Protein AF-A0A0A6UGE8-F1 (afdb_monomer)

Solvent-accessible surface area (backbone atoms only — not comparable to full-atom values): 4595 Å² total; per-residue (Å²): 55,33,34,26,34,67,88,79,71,44,76,75,33,72,79,46,81,69,76,90,80,79,73,44,97,94,36,81,74,82,85,76,67,86,78,92,60,85,72,71,70,89,39,49,32,27,45,37,37,64,50,76,50,75,54,97,91,44,74,48,72,55,73,49,70,50,75,75,44,77,74

Nearest PDB structures (foldseek):
  2ags-assembly1_A  TM=6.494E-01  e=4.771E-01  Trypanosoma rangeli
  1n1y-assembly1_A  TM=6.547E-01  e=8.723E-01  Trypanosoma rangeli
  5vzj-assembly1_K  TM=7.592E-01  e=1.694E+00  Saccharomyces cerevisiae S288C
  8v8k-assembly1_A  TM=5.610E-01  e=2.433E+00  Lama glama
  8v8k-assembly2_B  TM=5.171E-01  e=2.291E+00  Lama glama

Sequence (71 aa):
MTLQDTTTGRTVAGPATCDNLNFTRQSYTRDCGPGGASPRRGRSYTVVMSYRYSRDGRTTSSTTRGRPFTW

Structure (mmCIF, N/CA/C/O backbone):
data_AF-A0A0A6UGE8-F1
#
_entry.id   AF-A0A0A6UGE8-F1
#
loop_
_atom_site.group_PDB
_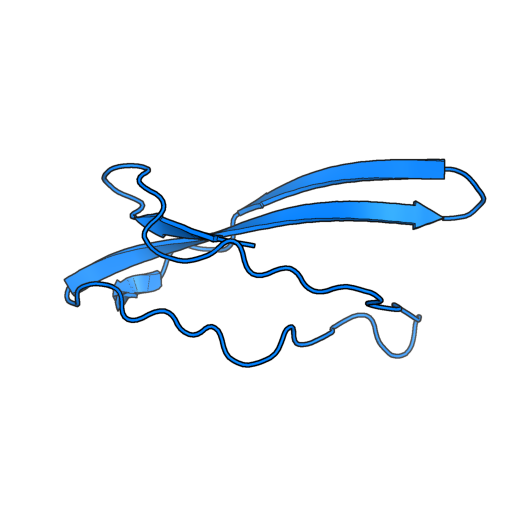atom_site.id
_atom_site.type_symbol
_atom_site.label_atom_id
_atom_site.label_alt_id
_atom_site.label_comp_id
_atom_site.label_asym_id
_atom_site.label_entity_id
_atom_site.label_seq_id
_atom_site.pdbx_PDB_ins_code
_atom_site.Cartn_x
_atom_site.Cartn_y
_atom_site.Cartn_z
_atom_site.occupancy
_atom_site.B_iso_or_equiv
_atom_site.auth_seq_id
_atom_site.auth_comp_id
_atom_site.auth_asym_id
_atom_site.auth_atom_id
_atom_site.pdbx_PDB_model_num
ATOM 1 N N . MET A 1 1 ? 6.807 -4.063 1.308 1.00 87.44 1 MET A N 1
ATOM 2 C CA . MET A 1 1 ? 5.347 -4.047 1.554 1.00 87.44 1 MET A CA 1
ATOM 3 C C . MET A 1 1 ? 5.061 -4.099 3.048 1.00 87.44 1 MET A C 1
ATOM 5 O O . MET A 1 1 ? 5.808 -4.740 3.778 1.00 87.44 1 MET A O 1
ATOM 9 N N . THR A 1 2 ? 4.010 -3.429 3.503 1.00 91.06 2 THR A N 1
ATOM 10 C CA . THR A 1 2 ? 3.544 -3.400 4.896 1.00 91.06 2 THR A CA 1
ATOM 11 C C . THR A 1 2 ? 2.028 -3.577 4.950 1.00 91.06 2 THR A C 1
ATOM 13 O O . THR A 1 2 ? 1.328 -3.305 3.974 1.00 91.06 2 THR A O 1
ATOM 16 N N . LEU A 1 3 ? 1.512 -4.026 6.093 1.00 91.25 3 LEU A N 1
ATOM 17 C CA . LEU A 1 3 ? 0.080 -4.049 6.378 1.00 91.25 3 LEU A CA 1
ATOM 18 C C . LEU A 1 3 ? -0.270 -2.866 7.277 1.00 91.25 3 LEU A C 1
ATOM 20 O O . LEU A 1 3 ? 0.374 -2.677 8.310 1.00 91.25 3 LEU A O 1
ATOM 24 N N . GLN A 1 4 ? -1.285 -2.090 6.910 1.00 94.69 4 GLN A N 1
ATOM 25 C CA . GLN A 1 4 ? -1.698 -0.895 7.638 1.00 94.69 4 GLN A CA 1
ATOM 26 C C . GLN A 1 4 ? -3.164 -0.990 8.065 1.00 94.69 4 GLN A C 1
ATOM 28 O O . GLN A 1 4 ? -4.019 -1.367 7.268 1.00 94.69 4 GLN A O 1
ATOM 33 N N . ASP A 1 5 ? -3.454 -0.634 9.315 1.00 94.50 5 ASP A N 1
ATOM 34 C CA . ASP A 1 5 ? -4.817 -0.435 9.821 1.00 94.50 5 ASP A CA 1
ATOM 35 C C . ASP A 1 5 ? -5.402 0.836 9.184 1.00 94.50 5 ASP A C 1
ATOM 37 O O . ASP A 1 5 ? -4.806 1.914 9.272 1.00 94.50 5 ASP A O 1
ATOM 41 N N . THR A 1 6 ? -6.548 0.718 8.509 1.00 95.56 6 THR A N 1
ATOM 42 C CA . THR A 1 6 ? -7.117 1.828 7.725 1.00 95.56 6 THR A CA 1
ATOM 43 C C . THR A 1 6 ? -7.704 2.936 8.588 1.00 95.56 6 THR A C 1
ATOM 45 O O . THR A 1 6 ? -7.839 4.059 8.117 1.00 95.56 6 THR A O 1
ATOM 48 N N . THR A 1 7 ? -8.063 2.634 9.835 1.00 93.88 7 THR A N 1
ATOM 49 C CA . THR A 1 7 ? -8.683 3.592 10.756 1.00 93.88 7 THR A CA 1
ATOM 50 C C . THR A 1 7 ? -7.629 4.453 11.438 1.00 93.88 7 THR A C 1
ATOM 52 O O . THR A 1 7 ? -7.806 5.653 11.606 1.00 93.88 7 THR A O 1
ATOM 55 N N . THR A 1 8 ? -6.521 3.837 11.850 1.00 93.69 8 THR A N 1
ATOM 56 C CA . THR A 1 8 ? -5.462 4.500 12.627 1.00 93.69 8 THR A CA 1
ATOM 57 C C . THR A 1 8 ? -4.258 4.915 11.787 1.00 93.69 8 THR A C 1
ATOM 59 O O . THR A 1 8 ? -3.408 5.656 12.274 1.00 93.69 8 THR A O 1
ATOM 62 N N . GLY A 1 9 ? -4.126 4.395 10.564 1.00 92.25 9 GLY A N 1
ATOM 63 C CA . GLY A 1 9 ? -2.941 4.591 9.729 1.00 92.25 9 GLY A CA 1
ATOM 64 C C . GLY A 1 9 ? -1.685 3.896 10.269 1.00 92.25 9 GLY A C 1
ATOM 65 O O . GLY A 1 9 ? -0.588 4.116 9.756 1.00 92.25 9 GLY A O 1
ATOM 66 N N . ARG A 1 10 ? -1.796 3.050 11.299 1.00 91.88 10 ARG A N 1
ATOM 67 C CA . ARG A 1 10 ? -0.638 2.365 11.885 1.00 91.88 10 ARG A CA 1
ATOM 68 C C . ARG A 1 10 ? -0.243 1.155 11.055 1.00 91.88 10 ARG A C 1
ATOM 70 O O . ARG A 1 10 ? -1.091 0.341 10.694 1.00 91.88 10 ARG A O 1
ATOM 77 N N . THR A 1 11 ? 1.053 1.013 10.799 1.00 92.12 11 THR A N 1
ATOM 78 C CA . THR A 1 11 ? 1.617 -0.237 10.284 1.00 92.12 11 THR A CA 1
ATOM 79 C C . THR A 1 11 ? 1.520 -1.305 11.368 1.00 92.12 11 THR A C 1
ATOM 81 O O . THR A 1 11 ? 2.003 -1.103 12.479 1.00 92.12 11 THR A O 1
ATOM 84 N N . VAL A 1 12 ? 0.883 -2.429 11.048 1.00 91.38 12 VAL A N 1
ATOM 85 C CA . VAL A 1 12 ? 0.651 -3.554 11.969 1.00 91.38 12 VAL A CA 1
ATOM 86 C C . VAL A 1 12 ? 1.447 -4.807 11.597 1.00 91.38 12 VAL A C 1
ATOM 88 O O . VAL A 1 12 ? 1.544 -5.715 12.415 1.00 91.38 12 VAL A O 1
ATOM 91 N N . ALA A 1 13 ? 2.023 -4.868 10.389 1.00 88.25 13 ALA A N 1
ATOM 92 C CA . ALA A 1 13 ? 2.962 -5.917 9.983 1.00 88.25 13 ALA A CA 1
ATOM 93 C C . ALA A 1 13 ? 3.902 -5.461 8.849 1.00 88.25 13 ALA A C 1
ATOM 95 O O . ALA A 1 13 ? 3.555 -4.578 8.056 1.00 88.25 13 ALA A O 1
ATOM 96 N N . GLY A 1 14 ? 5.066 -6.112 8.743 1.00 83.06 14 GLY A N 1
ATOM 97 C CA . GLY A 1 14 ? 6.138 -5.780 7.796 1.00 83.06 14 GLY A CA 1
ATOM 98 C C . GLY A 1 14 ? 7.192 -4.813 8.374 1.00 83.06 14 GLY A C 1
ATOM 99 O O . GLY A 1 14 ? 7.157 -4.531 9.570 1.00 83.06 14 GLY A O 1
ATOM 100 N N . PRO A 1 15 ? 8.117 -4.288 7.545 1.00 83.44 15 PRO A N 1
ATOM 101 C CA . PRO A 1 15 ? 8.169 -4.457 6.096 1.00 83.44 15 PRO A CA 1
A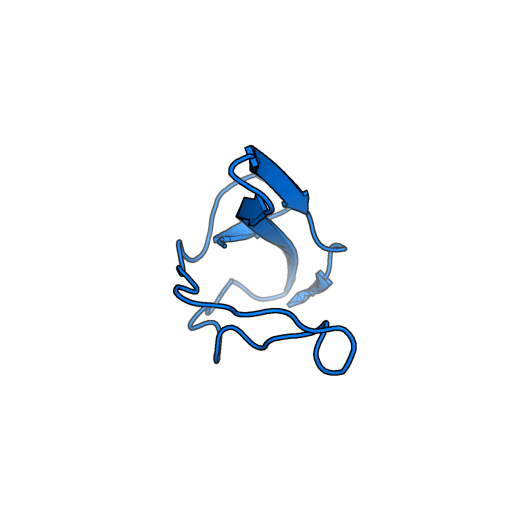TOM 102 C C . PRO A 1 15 ? 8.609 -5.865 5.686 1.00 83.44 15 PRO A C 1
ATOM 104 O O . PRO A 1 15 ? 9.582 -6.399 6.199 1.00 83.44 15 PRO A O 1
ATOM 107 N N . ALA A 1 16 ? 7.899 -6.449 4.725 1.00 81.94 16 ALA A N 1
ATOM 108 C CA . ALA A 1 16 ? 8.394 -7.580 3.952 1.00 81.94 16 ALA A CA 1
ATOM 109 C C . ALA A 1 16 ? 8.949 -7.049 2.627 1.00 81.94 16 ALA A C 1
ATOM 111 O O . ALA A 1 16 ? 8.276 -6.269 1.942 1.00 81.94 16 ALA A O 1
ATOM 112 N N . THR A 1 17 ? 10.168 -7.439 2.275 1.00 80.44 17 THR A N 1
ATOM 113 C CA . THR A 1 17 ? 10.795 -7.063 1.005 1.00 80.44 17 THR A CA 1
ATOM 114 C C . THR A 1 17 ? 10.744 -8.252 0.062 1.00 80.44 17 THR A C 1
ATOM 116 O O . THR A 1 17 ? 11.044 -9.374 0.459 1.00 80.44 17 THR A O 1
ATOM 119 N N . CYS A 1 18 ? 10.331 -8.002 -1.178 1.00 79.44 18 CYS A N 1
ATOM 120 C CA . CYS A 1 18 ? 10.354 -8.995 -2.241 1.00 79.44 18 CYS A CA 1
ATOM 121 C C . CYS A 1 18 ? 11.445 -8.580 -3.219 1.00 79.44 18 CYS A C 1
ATOM 123 O O . CYS A 1 18 ? 11.222 -7.733 -4.087 1.00 79.44 18 CYS A O 1
ATOM 125 N N . ASP A 1 19 ? 12.638 -9.124 -3.025 1.00 77.19 19 ASP A N 1
ATOM 126 C CA . ASP A 1 19 ? 13.770 -8.823 -3.888 1.00 77.19 19 ASP A CA 1
ATOM 127 C C . ASP A 1 19 ? 13.723 -9.654 -5.172 1.00 77.19 19 ASP A C 1
ATOM 129 O O . ASP A 1 19 ? 13.079 -10.702 -5.246 1.00 77.19 19 ASP A O 1
ATOM 133 N N . ASN A 1 20 ? 14.422 -9.171 -6.201 1.00 75.94 20 ASN A N 1
ATOM 134 C CA . ASN A 1 20 ? 14.651 -9.889 -7.459 1.00 75.94 20 ASN A CA 1
ATOM 135 C C . ASN A 1 20 ? 13.375 -10.363 -8.181 1.00 75.94 20 ASN A C 1
ATOM 137 O O . ASN A 1 20 ? 13.387 -11.362 -8.904 1.00 75.94 20 ASN A O 1
ATOM 141 N N . LEU A 1 21 ? 12.267 -9.631 -8.028 1.00 79.00 21 LEU A N 1
ATOM 142 C CA . LEU A 1 21 ? 11.066 -9.866 -8.822 1.00 79.00 21 LEU A CA 1
ATOM 143 C C . LEU A 1 21 ? 11.308 -9.429 -10.271 1.00 79.00 21 LEU A C 1
ATOM 145 O O . LEU A 1 21 ? 11.359 -8.238 -10.575 1.00 79.00 21 LEU A O 1
ATOM 149 N N . ASN A 1 22 ? 11.448 -10.406 -11.166 1.00 80.31 22 ASN A N 1
ATOM 150 C CA . ASN A 1 22 ? 11.514 -10.172 -12.602 1.00 80.31 22 ASN A CA 1
ATOM 151 C C . ASN A 1 22 ? 10.115 -10.299 -13.218 1.00 80.31 22 ASN A C 1
ATOM 153 O O . ASN A 1 22 ? 9.421 -11.293 -12.994 1.00 80.31 22 ASN A O 1
ATOM 157 N N . PHE A 1 23 ? 9.724 -9.296 -14.002 1.00 80.25 23 PHE A N 1
ATOM 158 C CA . PHE A 1 23 ? 8.441 -9.242 -14.691 1.00 80.25 23 PHE A CA 1
ATOM 159 C C . PHE A 1 23 ? 8.672 -9.362 -16.194 1.00 80.25 23 PHE A C 1
ATOM 161 O O . PHE A 1 23 ? 9.450 -8.608 -16.777 1.00 80.25 23 PHE A O 1
ATOM 168 N N . THR A 1 24 ? 7.960 -10.282 -16.836 1.00 81.25 24 THR A N 1
ATOM 169 C CA . THR A 1 24 ? 7.968 -10.441 -18.297 1.00 81.25 24 THR A CA 1
ATOM 170 C C . THR A 1 24 ? 6.556 -10.274 -18.840 1.00 81.25 24 THR A C 1
ATOM 172 O O . THR A 1 24 ? 5.585 -10.270 -18.084 1.00 81.25 24 THR A O 1
ATOM 175 N N . ARG A 1 25 ? 6.403 -10.172 -20.167 1.00 82.12 25 ARG A N 1
ATOM 176 C CA . ARG A 1 25 ? 5.062 -10.145 -20.778 1.00 82.12 25 ARG A CA 1
ATOM 177 C C . ARG A 1 25 ? 4.246 -11.394 -20.433 1.00 82.12 25 ARG A C 1
ATOM 179 O O . ARG A 1 25 ? 3.038 -11.288 -20.277 1.00 82.12 25 ARG A O 1
ATOM 186 N N . GLN A 1 26 ? 4.900 -12.549 -20.289 1.00 83.94 26 GLN A N 1
ATOM 187 C CA . GLN A 1 26 ? 4.244 -13.798 -19.895 1.00 83.94 26 GLN A CA 1
ATOM 188 C C . GLN A 1 26 ? 4.040 -13.939 -18.376 1.00 83.94 26 GLN A C 1
ATOM 190 O O . GLN A 1 26 ? 3.335 -14.844 -17.948 1.00 83.94 26 GLN A O 1
ATOM 195 N N . SER A 1 27 ? 4.657 -13.081 -17.558 1.00 76.81 27 SER A N 1
ATOM 196 C CA . SER A 1 27 ? 4.631 -13.173 -16.095 1.00 76.81 27 SER A CA 1
ATOM 197 C C . SER A 1 27 ? 4.642 -11.773 -15.484 1.00 76.81 27 SER A C 1
ATOM 199 O O . SER A 1 27 ? 5.664 -11.266 -15.015 1.00 76.81 27 SER A O 1
ATOM 201 N N . TYR A 1 28 ? 3.484 -11.117 -15.558 1.00 76.88 28 TYR A N 1
ATOM 202 C CA . TYR A 1 28 ? 3.264 -9.766 -15.035 1.00 76.88 28 TYR A CA 1
ATOM 203 C C . TYR A 1 28 ? 2.812 -9.761 -13.564 1.00 76.88 28 TYR A C 1
ATOM 205 O O . TYR A 1 28 ? 2.701 -8.698 -12.957 1.00 76.88 28 TYR A O 1
ATOM 213 N N . THR A 1 29 ? 2.582 -10.938 -12.974 1.00 79.38 29 THR A N 1
ATOM 214 C CA . THR A 1 29 ? 2.236 -11.128 -11.560 1.00 79.38 29 THR A CA 1
ATOM 215 C C . THR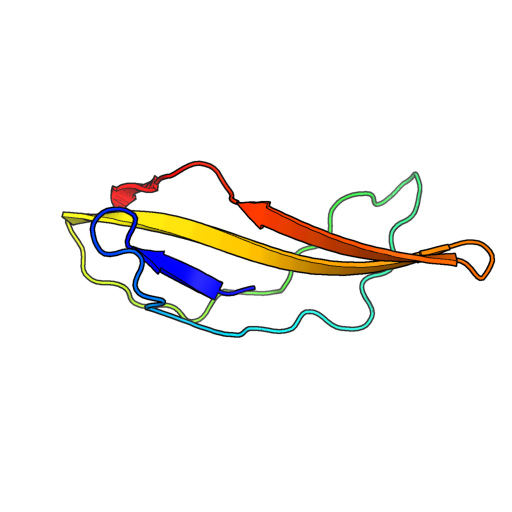 A 1 29 ? 3.273 -11.998 -10.867 1.00 79.38 29 THR A C 1
ATOM 217 O O . THR A 1 29 ? 3.680 -13.035 -11.393 1.00 79.38 29 THR A O 1
ATOM 220 N N . ARG A 1 30 ? 3.684 -11.597 -9.662 1.00 77.31 30 ARG A N 1
ATOM 221 C CA . ARG A 1 30 ? 4.609 -12.355 -8.817 1.00 77.31 30 ARG A CA 1
ATOM 222 C C . ARG A 1 30 ? 4.120 -12.358 -7.379 1.00 77.31 30 ARG A C 1
ATOM 224 O O . ARG A 1 30 ? 3.828 -11.296 -6.832 1.00 77.31 30 ARG A O 1
ATOM 231 N N . ASP A 1 31 ? 4.110 -13.540 -6.775 1.00 75.94 31 ASP A N 1
ATOM 232 C CA . ASP A 1 31 ? 3.854 -13.685 -5.350 1.00 75.94 31 ASP A CA 1
ATOM 233 C C . ASP A 1 31 ? 5.113 -13.373 -4.544 1.00 75.94 31 ASP A C 1
ATOM 235 O O . ASP A 1 31 ? 6.217 -13.821 -4.857 1.00 75.94 31 ASP A O 1
ATOM 239 N N . CYS A 1 32 ? 4.923 -12.621 -3.467 1.00 73.88 32 CYS A N 1
ATOM 240 C CA . CYS A 1 32 ? 5.958 -12.262 -2.502 1.00 73.88 32 CYS A CA 1
ATOM 241 C C . CYS A 1 32 ? 6.109 -13.287 -1.361 1.00 73.88 32 CYS A C 1
ATOM 243 O O . CYS A 1 32 ? 6.690 -12.975 -0.323 1.00 73.88 32 CYS A O 1
ATOM 245 N N . GLY A 1 33 ? 5.560 -14.494 -1.533 1.00 65.06 33 GLY A N 1
ATOM 246 C CA . GLY A 1 33 ? 5.434 -15.483 -0.464 1.00 65.06 33 GLY A CA 1
ATOM 247 C C . GLY A 1 33 ? 4.357 -15.121 0.574 1.00 65.06 33 GLY A C 1
ATOM 248 O O . GLY A 1 33 ? 3.704 -14.078 0.468 1.00 65.06 33 GLY A O 1
ATOM 249 N N . PRO A 1 34 ? 4.127 -15.994 1.571 1.00 61.25 34 PRO A N 1
ATOM 250 C CA . PRO A 1 34 ? 3.121 -15.768 2.601 1.00 61.25 34 PRO A CA 1
ATOM 251 C C . PRO A 1 34 ? 3.483 -14.556 3.468 1.00 61.25 34 PRO A C 1
ATOM 253 O O . PRO A 1 34 ? 4.571 -14.470 4.036 1.00 61.25 34 PRO A O 1
ATOM 256 N N . GLY A 1 35 ? 2.545 -13.620 3.607 1.00 63.97 35 GLY A N 1
ATOM 257 C CA . GLY A 1 35 ? 2.669 -12.529 4.566 1.00 63.97 35 GLY A CA 1
ATOM 258 C C . GLY A 1 35 ? 2.457 -13.052 5.985 1.00 63.97 35 GLY A C 1
ATOM 259 O O . GLY A 1 35 ? 1.338 -13.402 6.343 1.00 63.97 35 GLY A O 1
ATOM 260 N N . GLY A 1 36 ? 3.509 -13.088 6.807 1.00 65.81 36 GLY A N 1
ATOM 261 C CA . GLY A 1 36 ? 3.464 -13.529 8.213 1.00 65.81 36 GLY A CA 1
ATOM 262 C C . GLY A 1 36 ? 2.765 -12.550 9.168 1.00 65.81 36 GLY A C 1
ATOM 263 O O . GLY A 1 36 ? 3.271 -12.279 10.253 1.00 65.81 36 GLY A O 1
ATOM 264 N N . ALA A 1 37 ? 1.639 -11.963 8.764 1.00 73.75 37 ALA A N 1
ATOM 265 C CA . ALA A 1 37 ? 0.901 -10.993 9.562 1.00 73.75 37 ALA A CA 1
ATOM 266 C C . ALA A 1 37 ? -0.256 -11.673 10.304 1.00 73.75 37 ALA A C 1
ATOM 268 O O . ALA A 1 37 ? -1.086 -12.336 9.692 1.00 73.75 37 ALA A O 1
ATOM 269 N N . SER A 1 38 ? -0.353 -11.452 11.616 1.00 80.69 38 SER A N 1
ATOM 270 C CA . SER A 1 38 ? -1.523 -11.827 12.427 1.00 80.69 38 SER A CA 1
ATOM 271 C C . SER A 1 38 ? -2.187 -10.572 13.004 1.00 80.69 38 SER A C 1
ATOM 273 O O . SER A 1 38 ? -2.067 -10.303 14.201 1.00 80.69 38 SER A O 1
ATOM 275 N N . PRO A 1 39 ? -2.827 -9.738 12.162 1.00 84.06 39 PRO A N 1
ATOM 276 C CA . PRO A 1 39 ? -3.504 -8.536 12.626 1.00 84.06 39 PRO A CA 1
ATOM 277 C C . PRO A 1 39 ? -4.744 -8.890 13.465 1.00 84.06 39 PRO A C 1
ATOM 279 O O . PRO A 1 39 ? -5.272 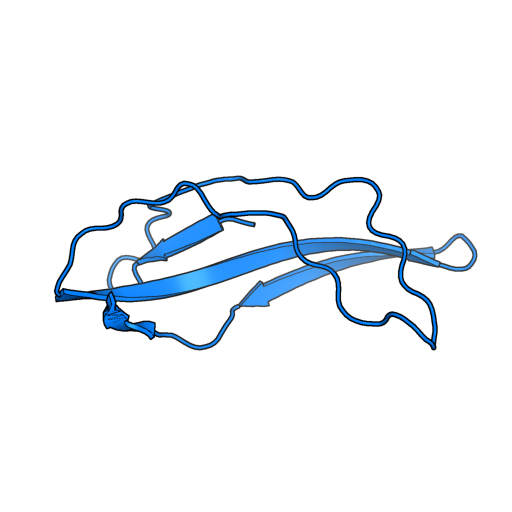-10.004 13.409 1.00 84.06 39 PRO A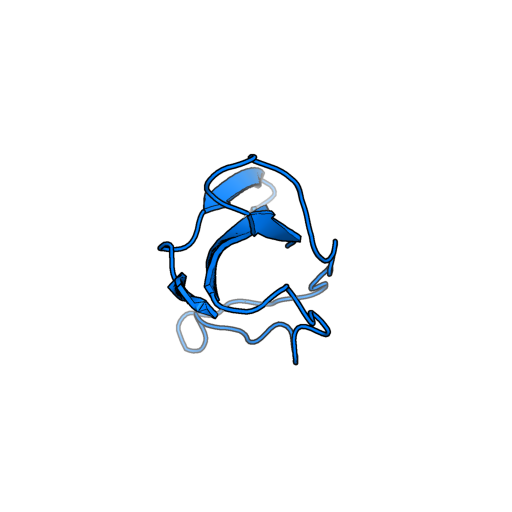 O 1
ATOM 282 N N . ARG A 1 40 ? -5.218 -7.934 14.271 1.00 88.75 40 ARG A N 1
ATOM 283 C CA . ARG A 1 40 ? -6.414 -8.126 15.105 1.00 88.75 40 ARG A CA 1
ATOM 284 C C . ARG A 1 40 ? -7.646 -8.327 14.220 1.00 88.75 40 ARG A C 1
ATOM 286 O O . ARG A 1 40 ? -7.860 -7.570 13.283 1.00 88.75 40 ARG A O 1
ATOM 293 N N . ARG A 1 41 ? -8.482 -9.307 14.555 1.00 90.62 41 ARG A N 1
ATOM 294 C CA . ARG A 1 41 ? -9.751 -9.529 13.848 1.00 90.62 41 ARG A CA 1
ATOM 295 C C . ARG A 1 41 ? -10.757 -8.399 14.097 1.00 90.62 41 ARG A C 1
ATOM 297 O O . ARG A 1 41 ? -10.656 -7.682 15.096 1.00 90.62 41 ARG A O 1
ATOM 304 N N . GLY A 1 42 ? -11.741 -8.277 13.211 1.00 93.00 42 GLY A N 1
ATOM 305 C CA . GLY A 1 42 ? -12.814 -7.283 13.261 1.00 93.00 42 GLY A CA 1
ATOM 306 C C . GLY A 1 42 ? -12.372 -5.882 12.839 1.00 93.00 42 GLY A C 1
ATOM 307 O O . GLY A 1 42 ? -12.998 -4.897 13.228 1.00 93.00 42 GLY A O 1
ATOM 308 N N . ARG A 1 43 ? -11.270 -5.767 12.091 1.00 93.56 43 ARG A N 1
ATOM 309 C CA . ARG A 1 43 ? -10.705 -4.485 11.653 1.00 93.56 43 ARG A CA 1
ATOM 310 C C . ARG A 1 43 ? -10.440 -4.475 10.158 1.00 93.56 43 ARG A C 1
ATOM 312 O O . ARG A 1 43 ? -10.291 -5.521 9.530 1.00 93.56 43 ARG A O 1
ATOM 319 N N . SER A 1 44 ? -10.371 -3.265 9.615 1.00 95.25 44 SER A N 1
ATOM 320 C CA . SER A 1 44 ? -10.064 -3.029 8.210 1.00 95.25 44 SER A CA 1
ATOM 321 C C . SER A 1 44 ? -8.587 -2.705 8.026 1.00 95.25 44 SER A C 1
ATOM 323 O O . SER A 1 44 ? -8.003 -1.881 8.739 1.00 95.25 44 SER A O 1
ATOM 325 N N . TYR A 1 45 ? -7.990 -3.367 7.044 1.00 94.75 45 TYR A N 1
ATOM 326 C CA . TYR A 1 45 ? -6.577 -3.289 6.724 1.00 94.75 45 TYR A CA 1
ATOM 327 C C . TYR A 1 45 ? -6.368 -3.015 5.240 1.00 94.75 45 TYR A C 1
ATOM 329 O O . TYR A 1 45 ? -7.212 -3.321 4.404 1.00 94.75 45 TYR A O 1
ATOM 337 N N . THR A 1 46 ? -5.220 -2.442 4.900 1.00 94.62 46 THR A N 1
ATOM 338 C CA . THR A 1 46 ? -4.754 -2.297 3.520 1.00 94.62 46 THR A CA 1
ATOM 339 C C . THR A 1 46 ? -3.289 -2.693 3.429 1.00 94.62 46 THR A C 1
ATOM 341 O O . THR A 1 46 ? -2.497 -2.439 4.341 1.00 94.62 46 THR A O 1
ATOM 344 N N . VAL A 1 47 ? -2.918 -3.323 2.317 1.00 91.12 47 VAL A N 1
ATOM 345 C CA . VAL A 1 47 ? -1.513 -3.559 1.989 1.00 91.12 47 VAL A CA 1
ATOM 346 C C . VAL A 1 47 ? -0.954 -2.297 1.350 1.00 91.12 47 VAL A C 1
ATOM 348 O O . VAL A 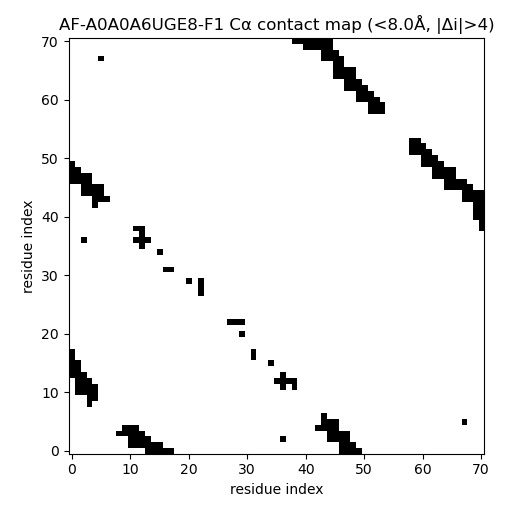1 47 ? -1.456 -1.827 0.330 1.00 91.12 47 VAL A O 1
ATOM 351 N N . VAL A 1 48 ? 0.115 -1.765 1.929 1.00 92.19 48 VAL A N 1
ATOM 352 C CA . VAL A 1 48 ? 0.875 -0.652 1.364 1.00 92.19 48 VAL A CA 1
ATOM 353 C C . VAL A 1 48 ? 2.152 -1.214 0.756 1.00 92.19 48 VAL A C 1
ATOM 355 O O . VAL A 1 48 ? 2.967 -1.850 1.429 1.00 92.19 48 VAL A O 1
ATOM 358 N N . MET A 1 49 ? 2.337 -1.005 -0.541 1.00 89.06 49 MET A N 1
ATOM 359 C CA . MET A 1 49 ? 3.507 -1.480 -1.264 1.00 89.06 49 MET A CA 1
ATOM 360 C C . MET A 1 49 ? 4.274 -0.301 -1.841 1.00 89.06 49 MET A C 1
ATOM 362 O O . MET A 1 49 ? 3.803 0.378 -2.747 1.00 89.06 49 MET A O 1
ATOM 366 N N . SER A 1 50 ? 5.481 -0.088 -1.335 1.00 90.25 50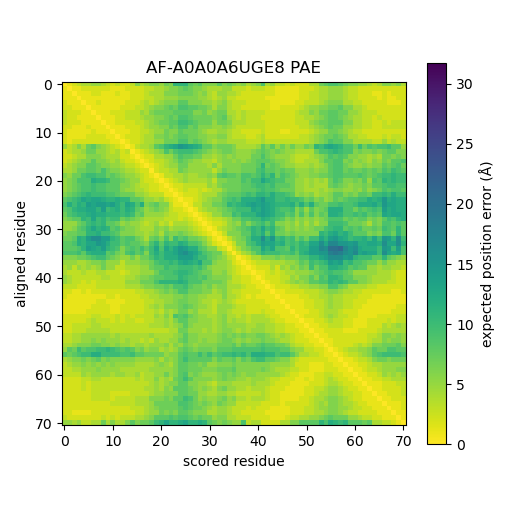 SER A N 1
ATOM 367 C CA . SER A 1 50 ? 6.474 0.759 -1.988 1.00 90.25 50 SER A CA 1
ATOM 368 C C . SER A 1 50 ? 7.347 -0.112 -2.881 1.00 90.25 50 SER A C 1
ATOM 370 O O . SER A 1 50 ? 7.754 -1.199 -2.466 1.00 90.25 50 SER A O 1
ATOM 372 N N . TYR A 1 51 ? 7.617 0.351 -4.097 1.00 86.38 51 TYR A N 1
ATOM 373 C CA . TYR A 1 51 ? 8.451 -0.360 -5.057 1.00 86.38 51 TYR A CA 1
ATOM 374 C C . TYR A 1 51 ? 9.498 0.560 -5.671 1.00 86.38 51 TYR A C 1
ATOM 376 O O . TYR A 1 51 ? 9.323 1.778 -5.754 1.00 86.38 51 TYR A O 1
ATOM 384 N N . ARG A 1 52 ? 10.581 -0.062 -6.136 1.00 89.06 52 ARG A N 1
ATOM 385 C CA . ARG A 1 52 ? 11.590 0.536 -7.003 1.00 89.06 52 ARG A CA 1
ATOM 386 C C . ARG A 1 52 ? 11.665 -0.318 -8.262 1.00 89.06 52 ARG A C 1
ATOM 388 O O . ARG A 1 52 ? 11.966 -1.502 -8.183 1.00 89.06 52 ARG A O 1
ATOM 395 N N . TYR A 1 53 ? 11.365 0.277 -9.405 1.00 84.31 53 TYR A N 1
ATOM 396 C CA . TYR A 1 53 ? 11.360 -0.386 -10.702 1.00 84.31 53 TYR A CA 1
ATOM 397 C C . TYR A 1 53 ? 12.441 0.221 -11.590 1.00 84.31 53 TYR A C 1
ATOM 399 O O . TYR A 1 53 ? 12.480 1.441 -11.758 1.00 84.31 53 TYR A O 1
ATOM 407 N N . SER A 1 54 ? 13.314 -0.621 -12.141 1.00 86.94 54 SER A N 1
ATOM 408 C CA . SER A 1 54 ? 14.365 -0.209 -13.071 1.00 86.94 54 SER A CA 1
ATOM 409 C C . SER A 1 54 ? 14.100 -0.801 -14.449 1.00 86.94 54 SER A C 1
ATOM 411 O O . SER A 1 54 ? 13.921 -2.011 -14.573 1.00 86.94 54 SER A O 1
ATOM 413 N N . ARG A 1 55 ? 14.080 0.046 -15.479 1.00 85.19 55 ARG A N 1
ATOM 414 C CA . ARG A 1 55 ? 13.945 -0.361 -16.880 1.00 85.19 55 ARG A CA 1
ATOM 415 C C . ARG A 1 55 ? 14.744 0.584 -17.763 1.00 85.19 55 ARG A C 1
ATOM 417 O O . ARG A 1 55 ? 14.642 1.794 -17.591 1.00 85.19 55 ARG A O 1
ATOM 424 N N . ASP A 1 56 ? 15.524 0.032 -18.689 1.00 90.00 56 ASP A N 1
ATOM 425 C CA . ASP A 1 56 ? 16.299 0.798 -19.675 1.00 90.00 56 ASP A CA 1
ATOM 426 C C . ASP A 1 56 ? 17.167 1.897 -19.019 1.00 90.00 56 ASP A C 1
ATOM 428 O O . ASP A 1 56 ? 17.213 3.042 -19.459 1.00 90.00 56 ASP A O 1
ATOM 432 N N . GLY A 1 57 ? 17.800 1.568 -17.884 1.00 90.44 57 GLY A N 1
ATOM 433 C CA . GLY A 1 57 ? 18.628 2.494 -17.098 1.00 90.44 57 GLY A CA 1
ATOM 434 C C . GLY A 1 57 ? 17.853 3.513 -16.251 1.00 90.44 57 GLY A C 1
ATOM 435 O O . GLY A 1 57 ? 18.449 4.213 -15.434 1.00 90.44 57 GLY A O 1
ATOM 436 N N . ARG A 1 58 ? 16.523 3.584 -16.374 1.00 92.06 58 ARG A N 1
ATOM 437 C CA . ARG A 1 58 ? 15.678 4.488 -15.591 1.00 92.06 58 ARG A CA 1
ATOM 438 C C . ARG A 1 58 ? 15.109 3.783 -14.369 1.00 92.06 58 ARG A C 1
ATOM 440 O O . ARG A 1 58 ? 14.376 2.805 -14.482 1.00 92.06 58 ARG A O 1
ATOM 447 N N . THR A 1 59 ? 15.388 4.339 -13.194 1.00 92.69 59 THR A N 1
ATOM 448 C CA . THR A 1 59 ? 14.738 3.942 -11.943 1.00 92.69 59 THR A CA 1
ATOM 449 C C . THR A 1 59 ? 13.523 4.827 -11.678 1.00 92.69 59 THR A C 1
ATOM 451 O O . THR A 1 59 ? 13.617 6.050 -11.716 1.00 92.69 59 THR A O 1
ATOM 454 N N . THR A 1 60 ? 12.399 4.208 -11.333 1.00 91.06 60 THR A N 1
ATOM 455 C CA . THR A 1 60 ? 11.225 4.871 -10.759 1.00 91.06 60 THR A CA 1
ATOM 45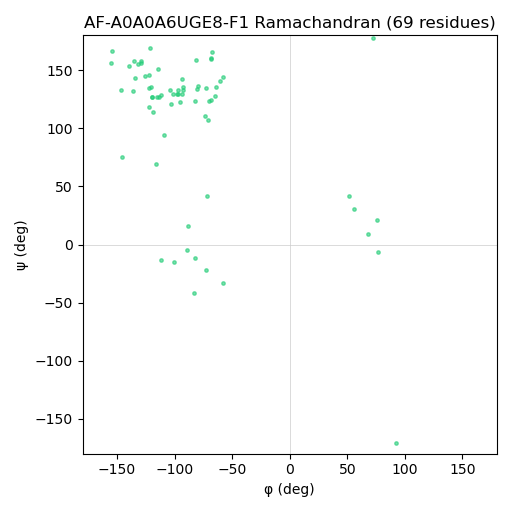6 C C . THR A 1 60 ? 10.903 4.249 -9.410 1.00 91.06 60 THR A C 1
ATOM 458 O O . THR A 1 60 ? 11.112 3.054 -9.202 1.00 91.06 60 THR A O 1
ATOM 461 N N . SER A 1 61 ? 10.406 5.055 -8.483 1.00 92.06 61 SER A N 1
ATOM 462 C CA . SER A 1 61 ? 9.853 4.573 -7.226 1.00 92.06 61 SER A CA 1
ATOM 463 C C . SER A 1 61 ? 8.446 5.113 -7.059 1.00 92.06 61 SER A C 1
ATOM 465 O O . SER A 1 61 ? 8.131 6.220 -7.492 1.00 92.06 61 SER A O 1
ATOM 467 N N . SER A 1 62 ? 7.579 4.309 -6.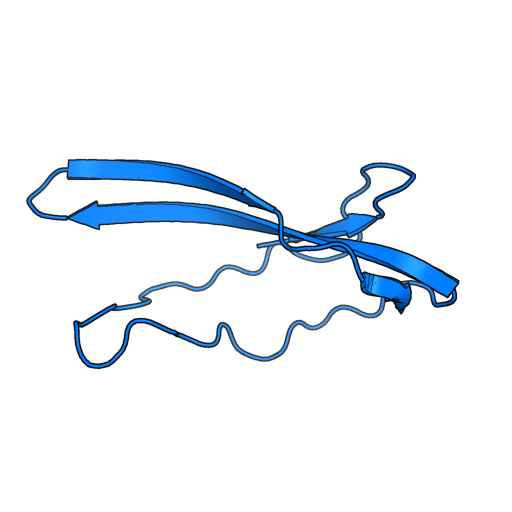461 1.00 92.25 62 SER A N 1
ATOM 468 C CA . SER A 1 62 ? 6.240 4.751 -6.099 1.00 92.25 62 SER A CA 1
ATOM 469 C C . SER A 1 62 ? 5.716 3.922 -4.939 1.00 92.25 62 SER A C 1
ATOM 471 O O . SER A 1 62 ? 6.273 2.879 -4.586 1.00 92.25 62 SER A O 1
ATOM 473 N N . THR A 1 63 ? 4.640 4.410 -4.337 1.00 92.06 63 THR A N 1
ATOM 474 C CA . THR A 1 63 ? 3.886 3.693 -3.317 1.00 92.06 63 THR A CA 1
ATOM 475 C C . THR A 1 63 ? 2.463 3.507 -3.806 1.00 92.06 63 THR A C 1
ATOM 477 O O . THR A 1 63 ? 1.791 4.469 -4.164 1.00 92.06 63 THR A O 1
ATOM 480 N N . THR A 1 64 ? 2.001 2.264 -3.793 1.00 90.75 64 THR A N 1
ATOM 481 C CA . THR A 1 64 ? 0.624 1.892 -4.095 1.00 90.75 64 THR A CA 1
ATOM 482 C C . THR A 1 64 ? -0.053 1.314 -2.858 1.00 90.75 64 THR A C 1
ATOM 484 O O . THR A 1 64 ? 0.597 0.747 -1.974 1.00 90.75 64 THR A O 1
ATOM 487 N N . ARG A 1 65 ? -1.371 1.482 -2.780 1.00 92.75 65 ARG A N 1
ATOM 488 C CA . ARG A 1 65 ? -2.208 0.966 -1.697 1.00 92.75 65 ARG A CA 1
ATOM 489 C C . ARG A 1 65 ? -3.230 0.014 -2.293 1.00 92.75 65 ARG A C 1
ATOM 491 O O . ARG A 1 65 ? -3.934 0.368 -3.236 1.00 92.75 65 ARG A O 1
ATOM 498 N N . GLY A 1 66 ? -3.294 -1.191 -1.742 1.00 90.38 66 GLY A N 1
ATOM 499 C CA . GLY A 1 66 ? -4.315 -2.165 -2.092 1.00 90.38 66 GLY A CA 1
ATOM 500 C C . GLY A 1 66 ? -5.699 -1.718 -1.624 1.00 90.38 66 GLY A C 1
ATOM 501 O O . GLY A 1 66 ? -5.845 -0.826 -0.781 1.00 90.38 66 GLY A O 1
ATOM 502 N N . ARG A 1 67 ? -6.735 -2.377 -2.145 1.00 93.56 67 ARG A N 1
ATOM 503 C CA . ARG A 1 67 ? -8.098 -2.179 -1.644 1.00 93.56 67 ARG A CA 1
ATOM 504 C C . ARG A 1 67 ? -8.175 -2.576 -0.161 1.00 93.56 67 ARG A C 1
ATOM 506 O O . ARG A 1 67 ? -7.540 -3.562 0.220 1.00 93.56 67 ARG A O 1
ATOM 513 N N . PRO A 1 68 ? -8.924 -1.831 0.667 1.00 94.69 68 PRO A N 1
ATOM 514 C CA . PRO A 1 68 ? -9.192 -2.236 2.038 1.00 94.69 68 PRO A CA 1
ATOM 515 C C . PRO A 1 68 ? -9.871 -3.607 2.102 1.00 94.69 68 PRO A C 1
ATOM 517 O O . PRO A 1 68 ? -10.712 -3.919 1.259 1.00 94.69 68 PRO A O 1
ATOM 520 N N . PHE A 1 69 ? -9.538 -4.391 3.121 1.00 92.12 69 PHE A N 1
ATOM 521 C CA . PHE A 1 69 ? -10.181 -5.665 3.424 1.00 92.12 69 PHE A CA 1
ATOM 522 C C . PHE A 1 69 ? -10.363 -5.828 4.932 1.00 92.12 69 PHE A C 1
ATOM 524 O O . PHE A 1 69 ? -9.614 -5.255 5.723 1.00 92.12 69 PHE A O 1
ATOM 531 N N . THR A 1 70 ? -11.358 -6.616 5.325 1.00 93.06 70 THR A N 1
ATOM 532 C CA . THR A 1 70 ? -11.597 -6.975 6.726 1.00 93.06 70 THR A CA 1
ATOM 533 C C . THR A 1 70 ? -10.902 -8.295 7.041 1.00 93.06 70 THR A C 1
ATOM 535 O O . THR A 1 70 ? -10.873 -9.192 6.198 1.00 93.06 70 THR A O 1
ATOM 538 N N . TRP A 1 71 ? -10.344 -8.402 8.244 1.00 89.75 71 TRP A N 1
ATOM 539 C CA . TRP A 1 71 ? -9.730 -9.619 8.779 1.00 89.75 71 TRP A CA 1
ATOM 540 C C . TRP A 1 71 ? -10.394 -10.034 10.087 1.00 89.75 71 TRP A C 1
ATOM 542 O O . TRP A 1 71 ? -10.798 -9.116 10.837 1.00 89.75 71 TRP A O 1
#

Organism: Actinoplanes utahensis (NCBI:txid1869)

pLDDT: mean 86.14, std 8.15, range [61.25, 95.56]

Foldseek 3Di:
DFKAFPVPRDTQFDDQDQPPDDADPVRNDDDSPDGPGDDDAPTKMKDKDWDWDDDPNDIDIDIDIHDIDGD

Mean predicted aligned error: 5.23 Å

Radius of gyration: 14.01 Å; Cα contacts (8 Å, |Δi|>4): 111; chains: 1; bounding box: 31×21×36 Å

Secondary structure (DSSP, 8-state):
-EEEETTT--EEE-PPP--S---BTTB-----------PPSS-EEEEEEEEEEEETTEEEEEEEEPPPEE-